Protein AF-A0A3C1NZW0-F1 (afdb_monomer)

Radius of gyration: 18.19 Å; Cα contacts (8 Å, |Δi|>4): 73; chains: 1; bounding box: 34×22×44 Å

Foldseek 3Di:
DDPQAVVVDKDKPDPDAPDAFDWDWDWDQDPVGTDIDIDTDGGHMDIDDTGD

Sequence (52 aa):
FYPDMPKDYQVSQYDEPLCFDGYLDVTVQTDDGPRQFRVEIERVHMEEDTGK

pLDDT: mean 90.58, std 8.18, range [64.88, 98.19]

Solvent-accessible surface area (backbone atoms only — not comparable to full-atom values): 3479 Å² total; per-residue (Å²): 130,51,94,43,37,88,77,65,65,79,64,55,44,76,92,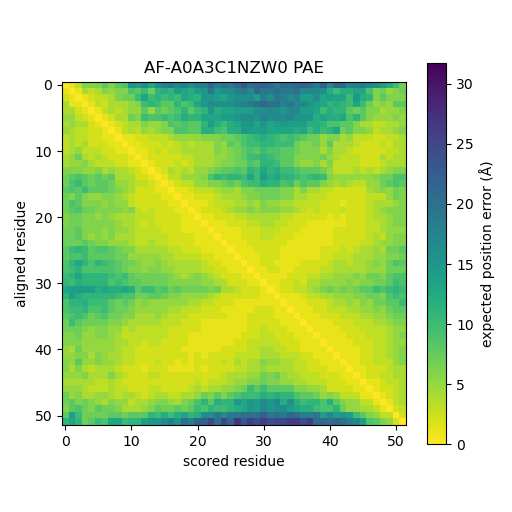68,48,80,42,60,84,44,72,48,80,43,80,45,82,47,100,93,41,80,41,80,45,80,43,78,38,77,66,43,63,62,64,65,82,71,56,128

Secondary structure (DSSP, 8-state):
--TT-TTSS--B-SSS-SEEEEEEEEEEEETTEEEEEEEEEEEE--BPPPP-

Structure (mmCIF, N/CA/C/O backbone):
data_AF-A0A3C1NZW0-F1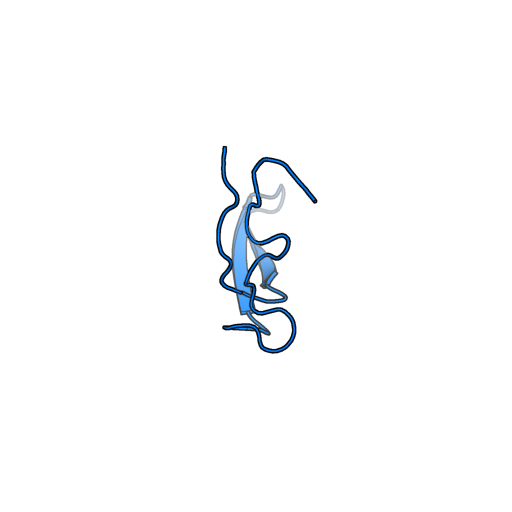
#
_entry.id   AF-A0A3C1NZW0-F1
#
loop_
_atom_site.group_PDB
_atom_site.id
_atom_site.type_symbol
_atom_site.label_atom_id
_atom_site.label_alt_id
_atom_site.label_comp_id
_atom_site.label_asym_id
_atom_site.label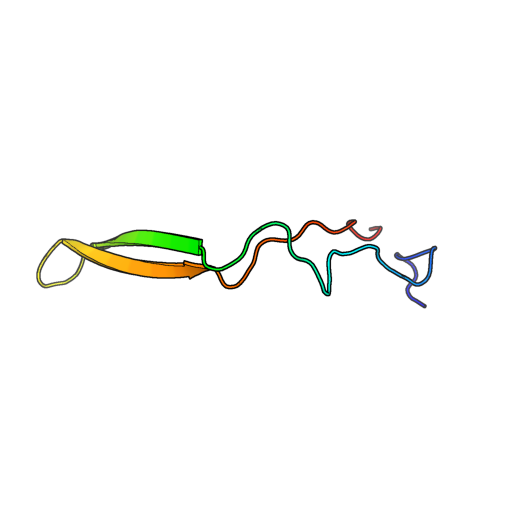_entity_id
_atom_site.label_seq_id
_atom_site.pdbx_PDB_ins_code
_atom_site.Cartn_x
_atom_site.Cartn_y
_atom_site.Cartn_z
_atom_site.occupancy
_atom_site.B_iso_or_equiv
_atom_site.auth_seq_id
_atom_site.auth_comp_id
_atom_site.auth_asym_id
_atom_site.auth_atom_id
_atom_site.pdbx_PDB_model_num
ATOM 1 N N . PHE A 1 1 ? 9.051 12.046 -19.220 1.00 73.56 1 PHE A N 1
ATOM 2 C CA . PHE A 1 1 ? 10.477 12.233 -18.902 1.00 73.56 1 PHE A CA 1
ATOM 3 C C . PHE A 1 1 ? 10.661 12.835 -17.533 1.00 73.56 1 PHE A C 1
ATOM 5 O O . PHE A 1 1 ? 10.281 13.983 -17.315 1.00 73.56 1 PHE A O 1
ATOM 12 N N . TYR A 1 2 ? 11.249 12.051 -16.632 1.00 77.12 2 TYR A N 1
ATOM 13 C CA . TYR A 1 2 ? 11.663 12.496 -15.306 1.00 77.12 2 TYR A CA 1
ATOM 14 C C . TYR A 1 2 ? 13.124 12.075 -15.055 1.00 77.12 2 TYR A C 1
ATOM 16 O O . TYR A 1 2 ? 13.514 10.997 -15.512 1.00 77.12 2 TYR A O 1
ATOM 24 N N . PRO A 1 3 ? 13.961 12.907 -14.405 1.00 75.69 3 PRO A N 1
ATOM 25 C CA . PRO A 1 3 ? 15.401 12.644 -14.271 1.00 75.69 3 PRO A CA 1
ATOM 26 C C . PRO A 1 3 ? 15.751 11.363 -13.502 1.00 75.69 3 PRO A C 1
ATOM 28 O O . PRO A 1 3 ? 16.812 10.786 -13.724 1.00 75.69 3 PRO A O 1
ATOM 31 N N . ASP A 1 4 ? 14.862 10.923 -12.619 1.00 79.19 4 ASP A N 1
ATOM 32 C CA . ASP A 1 4 ? 14.986 9.731 -11.776 1.00 79.19 4 ASP A CA 1
ATOM 33 C C . ASP A 1 4 ? 14.406 8.458 -12.425 1.00 79.19 4 ASP A C 1
ATOM 35 O O . ASP A 1 4 ? 14.538 7.361 -11.878 1.00 79.19 4 ASP A O 1
ATOM 39 N N . MET A 1 5 ? 13.807 8.573 -13.615 1.00 80.50 5 MET A N 1
ATOM 40 C CA . MET A 1 5 ? 13.158 7.476 -14.332 1.00 80.50 5 MET A CA 1
ATOM 41 C C . MET A 1 5 ? 13.760 7.334 -15.742 1.00 80.50 5 MET A C 1
ATOM 43 O O . MET A 1 5 ? 13.137 7.710 -16.738 1.00 80.50 5 MET A O 1
ATOM 47 N N . PRO A 1 6 ? 14.981 6.772 -15.869 1.00 77.19 6 PRO A N 1
ATOM 48 C CA . PRO A 1 6 ? 15.737 6.736 -17.128 1.00 77.19 6 PRO A CA 1
ATOM 49 C C . PRO A 1 6 ? 15.081 5.893 -18.228 1.00 77.19 6 PRO A C 1
ATOM 51 O O . PRO A 1 6 ? 15.379 6.082 -19.404 1.00 77.19 6 PRO A O 1
ATOM 54 N N . LYS A 1 7 ? 14.192 4.963 -17.855 1.00 82.12 7 LYS A N 1
ATOM 55 C CA . LYS A 1 7 ? 13.416 4.148 -18.800 1.00 82.12 7 LYS A CA 1
ATOM 56 C C . LYS A 1 7 ? 12.239 4.921 -19.415 1.00 82.12 7 LYS A C 1
ATOM 58 O O . LYS A 1 7 ? 11.675 4.454 -20.393 1.00 82.12 7 LYS A O 1
ATOM 63 N N . ASP A 1 8 ? 11.868 6.071 -18.846 1.00 83.62 8 ASP A N 1
ATOM 64 C CA . ASP A 1 8 ? 10.662 6.854 -19.171 1.00 83.62 8 ASP A CA 1
ATOM 65 C C . ASP A 1 8 ? 9.327 6.090 -19.026 1.00 83.62 8 ASP A C 1
ATOM 67 O O . ASP A 1 8 ? 8.275 6.535 -19.477 1.00 83.62 8 ASP A O 1
ATOM 71 N N . TYR A 1 9 ? 9.369 4.937 -18.359 1.00 84.38 9 TYR A N 1
ATOM 72 C CA . TYR A 1 9 ? 8.225 4.184 -17.866 1.00 84.38 9 TYR A CA 1
ATOM 73 C C . TYR A 1 9 ? 8.636 3.420 -16.604 1.00 84.38 9 TYR A C 1
ATOM 75 O O . TYR A 1 9 ? 9.808 3.082 -16.416 1.00 84.38 9 TYR A O 1
ATOM 83 N N . GLN A 1 10 ? 7.655 3.123 -15.759 1.00 88.56 10 GLN A N 1
ATOM 84 C CA . GLN A 1 10 ? 7.813 2.320 -14.552 1.00 88.56 10 GLN A CA 1
ATOM 85 C C . GLN A 1 10 ? 7.063 1.006 -14.743 1.00 88.56 10 GLN A C 1
ATOM 87 O O . GLN A 1 10 ? 5.927 0.995 -15.222 1.00 88.56 10 GLN A O 1
ATOM 92 N N . VAL A 1 11 ? 7.694 -0.110 -14.384 1.00 89.12 11 VAL A N 1
ATOM 93 C CA . VAL A 1 11 ? 7.019 -1.409 -14.389 1.00 89.12 11 VAL A CA 1
ATOM 94 C C . VAL A 1 11 ? 6.215 -1.538 -13.094 1.00 89.12 11 VAL A C 1
ATOM 96 O O . VAL A 1 11 ? 6.777 -1.478 -12.002 1.00 89.12 11 VAL A O 1
ATOM 99 N N . SER A 1 12 ? 4.902 -1.718 -13.225 1.00 89.94 12 SER A N 1
ATOM 100 C CA . SER A 1 12 ? 3.965 -1.942 -12.120 1.00 89.94 12 SER A CA 1
ATOM 101 C C . SER A 1 12 ? 2.874 -2.912 -12.572 1.00 89.94 12 SER A C 1
ATOM 103 O O . SER A 1 12 ? 2.540 -2.974 -13.760 1.00 89.94 12 SER A O 1
ATOM 105 N N . GLN A 1 13 ? 2.307 -3.680 -11.643 1.00 89.31 13 GLN A N 1
ATOM 106 C CA . GLN A 1 13 ? 1.141 -4.518 -11.932 1.00 89.31 13 GLN A CA 1
ATOM 107 C C . GLN A 1 13 ? -0.125 -3.649 -11.929 1.00 89.31 13 GLN A C 1
ATOM 109 O O . GLN A 1 13 ? -0.791 -3.466 -10.905 1.00 89.31 13 GLN A O 1
ATOM 114 N N . TYR A 1 14 ? -0.410 -3.041 -13.080 1.00 80.88 14 TYR A N 1
ATOM 115 C CA . TYR A 1 14 ? -1.545 -2.136 -13.243 1.00 80.88 14 TYR A CA 1
ATOM 116 C C . TYR A 1 14 ? -2.873 -2.901 -13.357 1.00 80.88 14 TYR A C 1
ATOM 118 O O . TYR A 1 14 ? -3.729 -2.729 -12.491 1.00 80.88 14 TYR A O 1
ATOM 126 N N . ASP A 1 15 ? -2.998 -3.785 -14.355 1.00 83.12 15 ASP A N 1
ATOM 127 C CA . ASP A 1 15 ? -4.247 -4.505 -14.664 1.00 83.12 15 ASP A CA 1
ATOM 128 C C . ASP A 1 15 ? -4.447 -5.791 -13.838 1.00 83.12 15 ASP A C 1
ATOM 130 O O . ASP A 1 15 ? -5.568 -6.107 -13.448 1.00 83.12 15 ASP A O 1
ATOM 134 N N . GLU A 1 16 ? -3.369 -6.529 -13.547 1.00 89.50 16 GLU A N 1
ATOM 135 C CA . GLU A 1 16 ? -3.409 -7.810 -12.821 1.00 89.50 16 GLU A CA 1
ATOM 136 C C . GLU A 1 16 ? -2.658 -7.698 -11.481 1.00 89.50 16 GLU A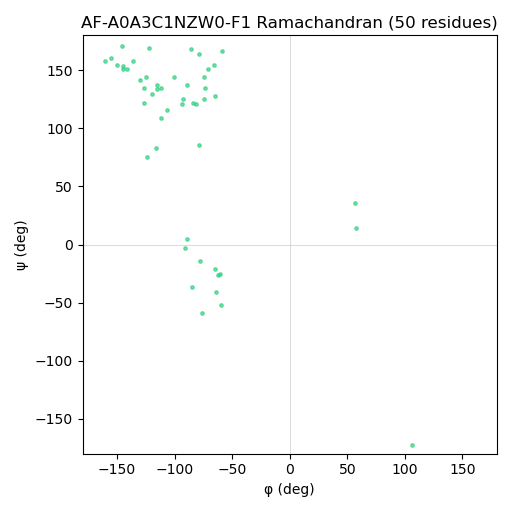 C 1
ATOM 138 O O . GLU A 1 16 ? -1.472 -8.040 -11.407 1.00 89.50 16 GLU A O 1
ATOM 143 N N . PRO A 1 17 ? -3.302 -7.180 -10.413 1.00 89.75 17 PRO A N 1
ATOM 144 C CA . PRO A 1 17 ? -2.671 -7.068 -9.102 1.00 89.75 17 PRO A CA 1
ATOM 145 C C . PRO A 1 17 ? -2.377 -8.451 -8.508 1.00 89.75 17 PRO A C 1
ATOM 147 O O . PRO A 1 17 ? -3.057 -9.433 -8.798 1.00 89.75 17 PRO A O 1
ATOM 150 N N . LEU A 1 18 ? -1.381 -8.521 -7.624 1.00 93.56 18 LEU A N 1
ATOM 151 C CA . LEU A 1 18 ? -0.976 -9.768 -6.976 1.00 93.56 18 LEU A CA 1
ATOM 152 C C . LEU A 1 18 ? -2.082 -10.341 -6.076 1.00 93.56 18 LEU A C 1
ATOM 154 O O . LEU A 1 18 ? -2.296 -11.551 -6.060 1.00 93.56 18 LEU A O 1
ATOM 158 N N . CYS A 1 19 ? -2.775 -9.471 -5.337 1.00 95.31 19 CYS A N 1
ATOM 159 C CA . CYS A 1 19 ? -3.906 -9.825 -4.481 1.00 95.31 19 CYS A CA 1
ATOM 160 C C . CYS A 1 19 ? -4.991 -8.743 -4.561 1.00 95.31 19 CYS A C 1
ATOM 162 O O . CYS A 1 19 ? -4.676 -7.564 -4.728 1.00 95.31 19 CYS A O 1
ATOM 164 N N . PHE A 1 20 ? -6.248 -9.129 -4.358 1.00 95.00 20 PHE A N 1
ATOM 165 C CA . PHE A 1 20 ? -7.411 -8.245 -4.229 1.00 95.00 20 PHE A CA 1
ATOM 166 C C . PHE A 1 20 ? -8.409 -8.849 -3.223 1.00 95.00 20 PHE A C 1
ATOM 168 O O . PHE A 1 20 ? -8.204 -9.978 -2.769 1.00 95.0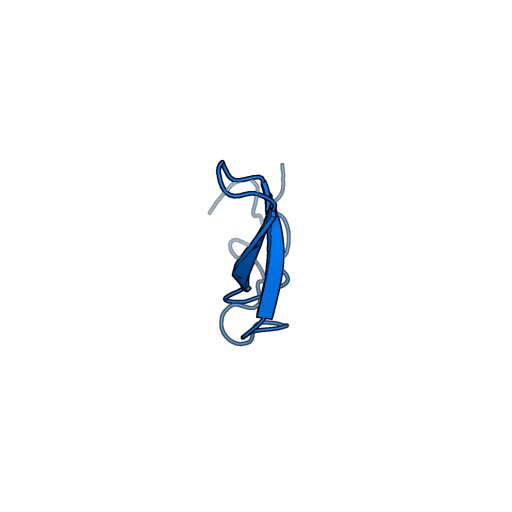0 20 PHE A O 1
ATOM 175 N N . ASP A 1 21 ? -9.439 -8.090 -2.837 1.00 95.44 21 ASP A N 1
ATOM 176 C CA . ASP A 1 21 ? -10.473 -8.485 -1.859 1.00 95.44 21 ASP A CA 1
ATOM 177 C C . ASP A 1 21 ? -9.919 -8.890 -0.475 1.00 95.44 21 ASP A C 1
ATOM 179 O O . ASP A 1 21 ? -10.417 -9.798 0.198 1.00 95.44 21 ASP A O 1
ATOM 183 N N . GLY A 1 22 ? -8.854 -8.217 -0.034 1.00 97.38 22 GLY A N 1
ATOM 184 C CA . GLY A 1 22 ? -8.261 -8.430 1.284 1.00 97.38 22 GLY A CA 1
ATOM 185 C C . GLY A 1 22 ? -8.933 -7.597 2.375 1.00 97.38 22 GLY A C 1
ATOM 186 O O . GLY A 1 22 ? -9.681 -6.658 2.109 1.00 97.38 22 GLY A O 1
ATOM 187 N N . TYR A 1 23 ? -8.622 -7.896 3.635 1.00 98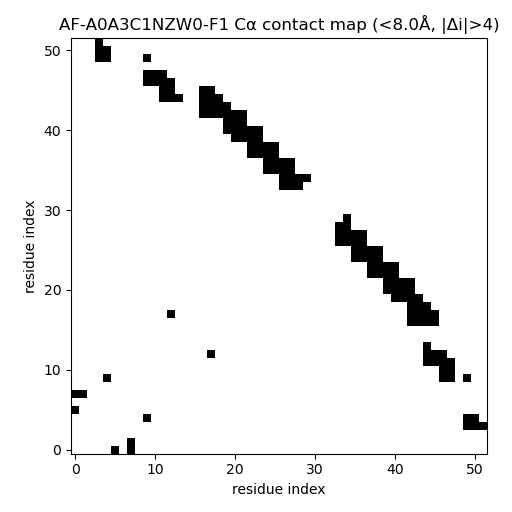.12 23 TYR A N 1
ATOM 188 C CA . TYR A 1 23 ? -8.988 -7.036 4.758 1.00 98.12 23 TYR A CA 1
ATOM 189 C C . TYR A 1 23 ? -8.049 -7.230 5.954 1.00 98.12 23 TYR A C 1
ATOM 191 O O . TYR A 1 23 ? -7.382 -8.258 6.085 1.00 98.12 23 TYR A O 1
ATOM 199 N N . LEU A 1 24 ? -8.038 -6.247 6.852 1.00 97.75 24 LEU A N 1
ATOM 200 C CA . LEU A 1 24 ? -7.389 -6.298 8.155 1.00 97.75 24 LEU A CA 1
ATOM 201 C C . LEU A 1 24 ? -8.400 -5.921 9.239 1.00 97.75 24 LEU A C 1
ATOM 203 O O . LEU A 1 24 ? -8.948 -4.819 9.235 1.00 97.75 24 LEU A O 1
ATOM 207 N N . ASP A 1 25 ? -8.620 -6.826 10.187 1.00 98.19 25 ASP A N 1
ATOM 208 C CA . ASP A 1 25 ? -9.414 -6.531 11.376 1.00 98.19 25 ASP A CA 1
ATOM 209 C C . ASP A 1 25 ? -8.514 -5.854 12.425 1.00 98.19 25 ASP A C 1
ATOM 211 O O . ASP A 1 25 ? -7.490 -6.403 12.840 1.00 98.19 25 ASP A O 1
ATOM 215 N N . VAL A 1 26 ? -8.885 -4.645 12.852 1.00 97.75 26 VAL A N 1
ATOM 216 C CA . VAL A 1 26 ? -8.170 -3.865 13.869 1.00 97.75 26 VAL A CA 1
ATOM 217 C C . VAL A 1 26 ? -9.032 -3.679 15.110 1.00 97.75 26 VAL A C 1
ATOM 219 O O . VAL A 1 26 ? -10.226 -3.391 15.033 1.00 97.75 26 VAL A O 1
ATOM 222 N N . THR A 1 27 ? -8.419 -3.831 16.282 1.00 98.00 27 THR A N 1
ATOM 223 C CA . THR A 1 27 ? -9.080 -3.542 17.559 1.00 98.00 27 THR A CA 1
ATOM 224 C C . THR A 1 27 ? -8.771 -2.108 17.975 1.00 98.00 27 THR A C 1
ATOM 226 O O . THR A 1 27 ? -7.608 -1.759 18.165 1.00 98.00 27 THR A O 1
ATOM 229 N N . VAL A 1 28 ? -9.806 -1.287 18.145 1.00 97.50 28 VAL A N 1
ATOM 230 C CA . VAL A 1 28 ? -9.703 0.119 18.555 1.00 97.50 28 VAL A CA 1
ATOM 231 C C . VAL A 1 28 ? -10.369 0.291 19.916 1.00 97.50 28 VAL A C 1
ATOM 233 O O . VAL A 1 28 ? -11.473 -0.202 20.147 1.00 97.50 28 VAL A O 1
ATOM 236 N N . GLN A 1 29 ? -9.694 0.987 20.828 1.00 97.50 29 GLN A N 1
ATOM 237 C CA . GLN A 1 29 ? -10.288 1.383 22.103 1.00 97.50 29 GLN A CA 1
ATOM 238 C C . GLN A 1 29 ? -11.271 2.531 21.863 1.00 97.50 29 GLN A C 1
ATOM 240 O O . GLN A 1 29 ? -10.903 3.543 21.271 1.00 97.50 29 GLN A O 1
ATOM 245 N N . THR A 1 30 ? -12.513 2.365 22.310 1.00 95.50 30 THR A N 1
ATOM 246 C CA . THR A 1 30 ? -13.564 3.391 22.254 1.00 95.50 30 THR A CA 1
ATOM 247 C C . THR A 1 30 ? -14.084 3.677 23.660 1.00 95.50 30 THR A C 1
ATOM 249 O O . THR A 1 30 ? -13.780 2.922 24.585 1.00 95.50 30 THR A O 1
ATOM 252 N N . ASP A 1 31 ? -14.885 4.730 23.830 1.00 96.38 31 ASP A N 1
ATOM 253 C CA . ASP A 1 31 ? -15.488 5.064 25.131 1.00 96.38 31 ASP A CA 1
ATOM 254 C C . ASP A 1 31 ? -16.394 3.935 25.670 1.00 96.38 31 ASP A C 1
ATOM 256 O O . ASP A 1 31 ? -16.520 3.763 26.881 1.00 96.38 31 ASP A O 1
ATOM 260 N N . ASP A 1 32 ? -16.943 3.101 24.777 1.00 95.88 32 ASP A N 1
ATOM 261 C CA . ASP A 1 32 ? -17.752 1.917 25.103 1.00 95.88 32 ASP A CA 1
ATOM 262 C C . ASP A 1 32 ? -16.910 0.628 25.282 1.00 95.88 32 ASP A C 1
ATOM 264 O O . ASP A 1 32 ? -17.457 -0.464 25.450 1.00 95.88 32 ASP A O 1
ATOM 268 N N . GLY A 1 33 ? -15.576 0.729 25.222 1.00 97.19 33 GLY A N 1
ATOM 269 C CA . GLY A 1 33 ? -14.624 -0.384 25.311 1.00 97.19 33 GLY A CA 1
ATOM 270 C C . GLY A 1 33 ? -13.956 -0.768 23.978 1.00 97.19 33 GLY A C 1
ATOM 271 O O . GLY A 1 33 ? -14.101 -0.063 22.972 1.00 97.19 33 GLY A O 1
ATOM 272 N N . PRO A 1 34 ? -13.184 -1.875 23.943 1.00 97.62 34 PRO A N 1
ATOM 273 C CA . PRO A 1 34 ? -12.528 -2.350 22.728 1.00 97.62 34 PRO A CA 1
ATOM 274 C C . PRO A 1 34 ? -13.553 -2.786 21.674 1.00 97.62 34 PRO A C 1
ATOM 276 O O . PRO A 1 34 ? -14.410 -3.629 21.941 1.00 97.62 34 PRO A O 1
ATOM 279 N N . ARG A 1 35 ? -13.437 -2.261 20.453 1.00 98.06 35 AR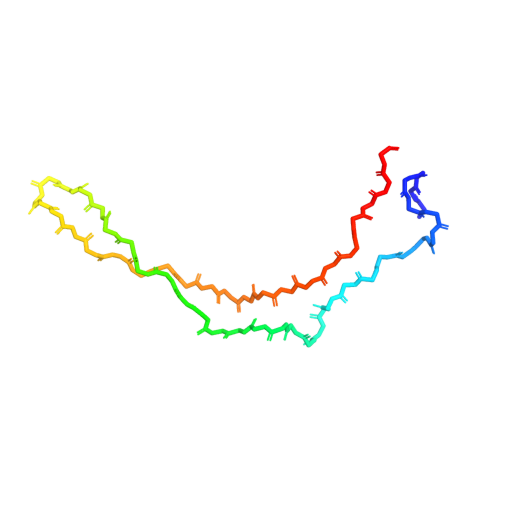G A N 1
ATOM 280 C CA . ARG A 1 35 ? -14.283 -2.626 19.309 1.00 98.06 35 ARG A CA 1
ATOM 281 C C . ARG A 1 35 ? -13.427 -3.067 18.129 1.00 98.06 35 ARG A C 1
ATOM 283 O O . ARG A 1 35 ? -12.351 -2.519 17.905 1.00 98.06 35 ARG A O 1
ATOM 290 N N . GLN A 1 36 ? -13.911 -4.052 17.375 1.00 97.88 36 GLN A N 1
ATOM 291 C CA . GLN A 1 36 ? -13.273 -4.467 16.127 1.00 97.88 36 GLN A CA 1
ATOM 292 C C . GLN A 1 36 ? -13.819 -3.675 14.942 1.00 97.88 36 GLN A C 1
ATOM 294 O O . GLN A 1 36 ? -15.029 -3.477 14.820 1.00 97.88 36 GLN A O 1
ATOM 299 N N . PHE A 1 37 ? -12.913 -3.261 14.066 1.00 97.56 37 PHE A N 1
ATOM 300 C CA . PHE A 1 37 ? -13.202 -2.587 12.811 1.00 97.56 37 PHE A CA 1
ATOM 301 C C . PHE A 1 37 ? -12.503 -3.333 11.683 1.00 97.56 37 PHE A C 1
ATOM 303 O O . PHE A 1 37 ? -11.329 -3.677 11.807 1.00 97.56 37 PHE A O 1
ATOM 310 N N . ARG A 1 38 ? -13.216 -3.560 10.581 1.00 97.94 38 ARG A N 1
ATOM 311 C CA . ARG A 1 38 ? -12.644 -4.143 9.371 1.00 97.94 38 ARG A CA 1
ATOM 312 C C . ARG A 1 38 ? -12.176 -3.035 8.438 1.00 97.94 38 ARG A C 1
ATOM 314 O O . ARG A 1 38 ? -12.967 -2.163 8.088 1.00 97.94 38 ARG A O 1
ATOM 321 N N . VAL A 1 39 ? -10.911 -3.091 8.035 1.00 97.81 39 VAL A N 1
ATOM 322 C CA . VAL A 1 39 ? -10.330 -2.227 7.003 1.00 97.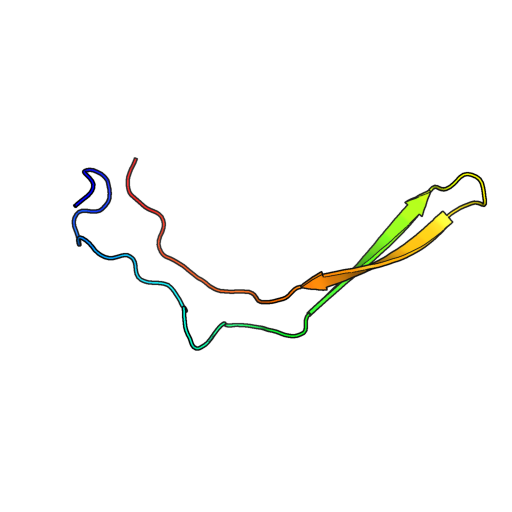81 39 VAL A CA 1
ATOM 323 C C . VAL A 1 39 ? -10.139 -3.063 5.748 1.00 97.81 39 VAL A C 1
ATOM 325 O O . VAL A 1 39 ? -9.381 -4.030 5.763 1.00 97.81 39 VAL A O 1
ATOM 328 N N . GLU A 1 40 ? -10.844 -2.722 4.679 1.00 98.12 40 GLU A N 1
ATOM 329 C CA . GLU A 1 40 ? -10.722 -3.416 3.396 1.00 98.12 40 GLU A CA 1
ATOM 330 C C . GLU A 1 40 ? -9.417 -3.022 2.692 1.00 98.12 40 GLU A C 1
ATOM 332 O O . GLU A 1 40 ? -8.952 -1.884 2.788 1.00 98.12 40 GLU A O 1
ATOM 337 N N . ILE A 1 41 ? -8.811 -3.982 1.998 1.00 97.31 41 ILE A N 1
ATOM 338 C CA . ILE A 1 41 ? -7.626 -3.793 1.163 1.00 97.31 41 ILE A CA 1
ATOM 339 C C . ILE A 1 41 ? -8.079 -3.996 -0.278 1.00 97.31 41 ILE A C 1
ATOM 341 O O . ILE A 1 41 ? -8.352 -5.123 -0.687 1.00 97.31 41 ILE A O 1
ATOM 345 N N . GLU A 1 42 ? -8.136 -2.903 -1.037 1.00 95.50 42 GLU A N 1
ATOM 346 C CA . GLU A 1 42 ? -8.584 -2.915 -2.433 1.00 95.50 42 GLU A CA 1
ATOM 347 C C . GLU A 1 42 ? -7.707 -3.832 -3.297 1.00 95.50 42 GLU A C 1
ATOM 349 O O . GLU A 1 42 ? -8.209 -4.730 -3.971 1.00 95.50 42 GLU A O 1
ATOM 354 N N . ARG A 1 43 ? -6.381 -3.642 -3.246 1.00 95.69 43 ARG A N 1
ATOM 355 C CA . ARG A 1 43 ? -5.411 -4.478 -3.961 1.00 95.69 43 ARG A CA 1
ATOM 356 C C . ARG A 1 43 ? -4.001 -4.373 -3.388 1.00 95.69 43 ARG A C 1
ATOM 358 O O . ARG A 1 43 ? -3.641 -3.375 -2.768 1.00 95.69 43 ARG A O 1
ATOM 365 N N . VAL A 1 44 ? -3.190 -5.391 -3.659 1.00 95.50 44 VAL A N 1
ATOM 366 C CA . VAL A 1 44 ? -1.739 -5.404 -3.437 1.00 95.50 44 VAL A CA 1
ATOM 367 C C . VAL A 1 44 ? -1.060 -5.626 -4.779 1.00 95.50 44 VAL A C 1
ATOM 369 O O . VAL A 1 44 ? -1.396 -6.564 -5.500 1.00 95.50 44 VAL A O 1
ATOM 372 N N . HIS A 1 45 ? -0.091 -4.780 -5.103 1.00 95.44 45 HIS A N 1
ATOM 373 C CA . HIS A 1 45 ? 0.719 -4.897 -6.308 1.00 95.44 45 HIS A CA 1
ATOM 374 C C . HIS A 1 45 ? 2.198 -4.654 -6.009 1.00 95.44 45 HIS A C 1
ATOM 376 O O . HIS A 1 45 ? 2.542 -4.038 -5.000 1.00 95.44 45 HIS A O 1
ATOM 382 N N . MET A 1 46 ? 3.065 -5.165 -6.880 1.00 93.81 46 MET A N 1
ATOM 383 C CA . MET A 1 46 ? 4.493 -4.857 -6.878 1.00 93.81 46 MET A CA 1
ATOM 384 C C . MET A 1 46 ? 4.815 -3.822 -7.956 1.00 93.81 46 MET A C 1
ATOM 386 O O . MET A 1 46 ? 4.262 -3.874 -9.059 1.00 93.81 46 MET A O 1
ATOM 390 N N . GLU A 1 47 ? 5.756 -2.932 -7.653 1.00 91.69 47 GLU A N 1
ATOM 391 C CA . GLU A 1 47 ? 6.275 -1.934 -8.586 1.00 91.69 47 GLU A CA 1
ATOM 392 C C . GLU A 1 47 ? 7.769 -1.671 -8.371 1.00 91.69 47 GLU A C 1
ATOM 394 O O . GLU A 1 47 ? 8.306 -1.896 -7.284 1.00 91.69 47 GLU A O 1
ATOM 399 N N . GLU A 1 48 ? 8.453 -1.239 -9.434 1.00 89.31 48 GLU A N 1
ATOM 400 C CA . GLU A 1 48 ? 9.842 -0.772 -9.351 1.00 89.31 48 GLU A CA 1
ATOM 401 C C . GLU A 1 48 ? 9.892 0.611 -8.687 1.00 89.31 48 GLU A C 1
ATOM 403 O O . GLU A 1 48 ? 9.123 1.488 -9.063 1.00 89.31 48 GLU A O 1
ATOM 408 N N . ASP A 1 49 ? 10.814 0.829 -7.747 1.00 85.94 49 ASP A N 1
ATOM 409 C CA . ASP A 1 49 ? 11.070 2.165 -7.191 1.00 85.94 49 ASP A CA 1
A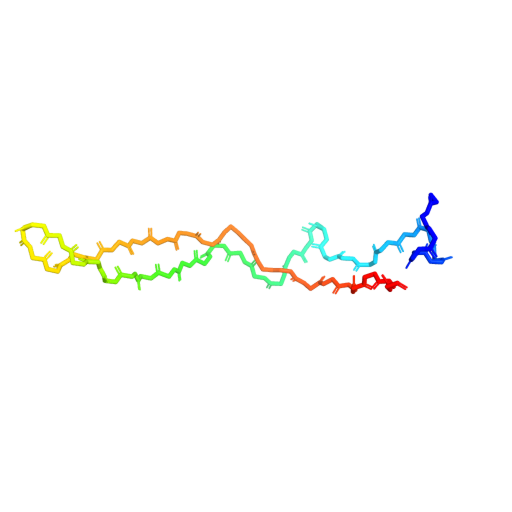TOM 410 C C . ASP A 1 49 ? 11.757 3.059 -8.239 1.00 85.94 49 ASP A C 1
ATOM 412 O O . ASP A 1 49 ? 12.489 2.576 -9.114 1.00 85.94 49 ASP A O 1
ATOM 416 N N . THR A 1 50 ? 11.542 4.368 -8.153 1.00 82.56 50 THR A N 1
ATOM 417 C CA . THR A 1 50 ? 12.259 5.329 -8.995 1.00 82.56 50 THR A CA 1
ATOM 418 C C . THR A 1 50 ? 13.664 5.580 -8.450 1.00 82.56 50 THR A C 1
ATOM 420 O O . THR A 1 50 ? 13.989 5.265 -7.303 1.00 82.56 50 THR A O 1
ATOM 423 N N . GLY A 1 51 ? 14.537 6.155 -9.280 1.00 77.56 51 GLY A N 1
ATOM 424 C CA . GLY A 1 51 ? 15.815 6.677 -8.803 1.00 77.56 51 GLY A CA 1
ATOM 425 C C . GLY A 1 51 ? 15.630 7.757 -7.728 1.00 77.56 51 GLY A C 1
ATOM 426 O O . GLY A 1 51 ? 14.534 8.279 -7.528 1.00 77.56 51 GLY A O 1
ATOM 427 N N . LYS A 1 52 ? 16.719 8.098 -7.037 1.00 64.88 52 LYS A N 1
ATOM 428 C CA . LYS A 1 52 ? 16.791 9.276 -6.163 1.00 64.88 52 LYS A CA 1
ATOM 429 C C . LYS A 1 52 ? 17.565 10.395 -6.835 1.00 64.88 52 LYS A C 1
ATOM 431 O O . LYS A 1 52 ? 18.553 10.062 -7.530 1.00 64.88 52 LYS A O 1
#

Mean predicted aligned error: 5.67 Å